Protein AF-A0A965TWU1-F1 (afdb_monomer_lite)

Sequence (72 aa):
MRKAMIMPIVFSAIFVCVIILYSLVFFILDFPMIVKILILAIILGIASVMMYLLHQRNKELEEEEKDDISKY

pLDDT: mean 88.54, std 8.94, range [51.34, 95.94]

Structure (mmCIF, N/CA/C/O backbone):
data_AF-A0A965TWU1-F1
#
_entry.id   AF-A0A965TWU1-F1
#
loop_
_atom_site.group_PDB
_atom_site.id
_atom_site.type_symbol
_atom_site.label_atom_id
_atom_site.label_alt_id
_atom_site.label_comp_id
_atom_site.label_asym_id
_atom_site.label_entity_id
_atom_site.label_seq_id
_atom_site.pdbx_PDB_i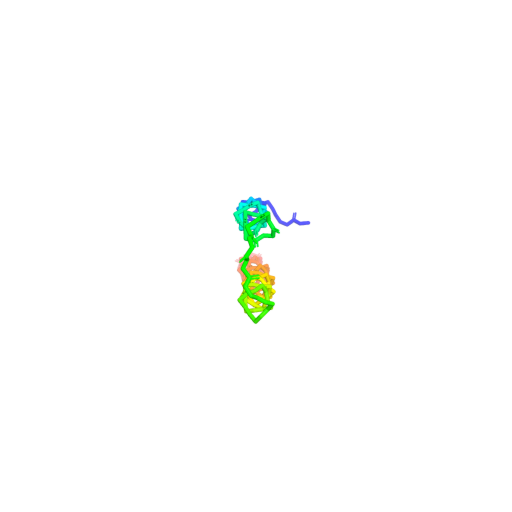ns_code
_atom_site.Cartn_x
_atom_site.Cartn_y
_atom_site.Cartn_z
_atom_site.occupancy
_atom_site.B_iso_or_equiv
_atom_site.auth_seq_id
_atom_site.auth_comp_id
_atom_site.auth_asym_id
_atom_site.auth_atom_id
_atom_site.pdbx_PDB_model_num
ATOM 1 N N . MET A 1 1 ? -10.422 7.202 16.466 1.00 64.88 1 MET A N 1
ATOM 2 C CA . MET A 1 1 ? -9.725 5.921 16.215 1.00 64.88 1 MET A CA 1
ATOM 3 C C . MET A 1 1 ? -9.519 5.213 17.539 1.00 64.88 1 MET A C 1
ATOM 5 O O . MET A 1 1 ? -9.025 5.838 18.470 1.00 64.88 1 MET A O 1
ATOM 9 N N . ARG A 1 2 ? -9.924 3.944 17.634 1.00 76.06 2 ARG A N 1
ATOM 10 C CA . ARG A 1 2 ? -9.704 3.107 18.823 1.00 76.06 2 ARG A CA 1
ATOM 11 C C . ARG A 1 2 ? -8.200 2.866 19.011 1.00 76.06 2 ARG A C 1
ATOM 13 O O . ARG A 1 2 ? -7.493 2.693 18.021 1.00 76.06 2 ARG A O 1
ATOM 20 N N . LYS A 1 3 ? -7.699 2.814 20.254 1.00 82.56 3 LYS A N 1
ATOM 21 C CA . LYS A 1 3 ? -6.265 2.552 20.523 1.00 82.56 3 LYS A CA 1
ATOM 22 C C . LYS A 1 3 ? -5.802 1.217 19.922 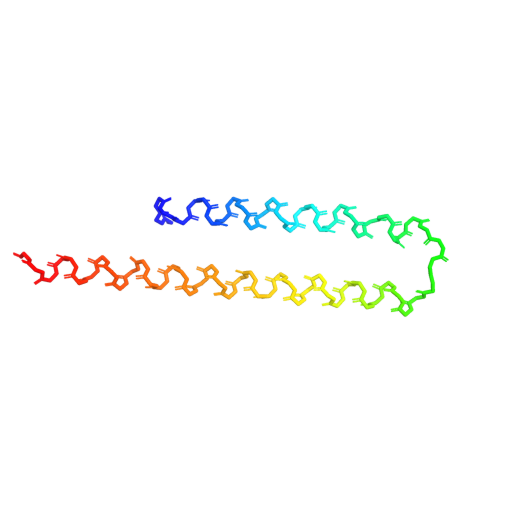1.00 82.56 3 LYS A C 1
ATOM 24 O O . LYS A 1 3 ? -4.707 1.143 19.375 1.00 82.56 3 LYS A O 1
ATOM 29 N N . ALA A 1 4 ? -6.677 0.210 19.932 1.00 86.50 4 ALA A N 1
ATOM 30 C CA . ALA A 1 4 ? -6.437 -1.099 19.325 1.00 86.50 4 ALA A CA 1
ATOM 31 C C . ALA A 1 4 ? -6.230 -1.052 17.795 1.00 86.50 4 ALA A C 1
ATOM 33 O O . ALA A 1 4 ? -5.575 -1.929 17.246 1.00 86.50 4 ALA A O 1
ATOM 34 N N . MET A 1 5 ? -6.707 -0.005 17.107 1.00 92.56 5 MET A N 1
ATOM 35 C CA . MET A 1 5 ? -6.505 0.183 15.663 1.00 92.56 5 MET A CA 1
ATOM 36 C C . MET A 1 5 ? -5.153 0.819 15.313 1.00 92.56 5 MET A C 1
ATOM 38 O O . MET A 1 5 ? -4.740 0.758 14.158 1.00 92.56 5 MET A O 1
ATOM 42 N N . ILE A 1 6 ? -4.432 1.397 16.282 1.00 91.31 6 ILE A N 1
ATOM 43 C CA . ILE A 1 6 ? -3.158 2.087 16.022 1.00 91.31 6 ILE A CA 1
ATOM 44 C C . ILE A 1 6 ? -2.118 1.106 15.472 1.00 91.31 6 ILE A C 1
ATOM 46 O O . ILE A 1 6 ? -1.500 1.386 14.450 1.00 91.31 6 ILE A O 1
ATOM 50 N N . MET A 1 7 ? -1.957 -0.060 16.102 1.00 91.38 7 MET A N 1
ATOM 51 C CA . MET A 1 7 ? -0.985 -1.067 15.662 1.00 91.38 7 MET A CA 1
ATOM 52 C C . MET A 1 7 ? -1.300 -1.620 14.255 1.00 91.38 7 MET A C 1
ATOM 54 O O . MET A 1 7 ? -0.403 -1.571 13.412 1.00 91.38 7 MET A O 1
ATOM 58 N N . PRO A 1 8 ? -2.537 -2.069 13.943 1.00 92.31 8 PRO A N 1
ATOM 59 C CA . PRO A 1 8 ? -2.913 -2.481 12.589 1.00 92.31 8 PRO A CA 1
ATOM 60 C C . PRO A 1 8 ? -2.646 -1.408 11.533 1.00 92.31 8 PRO A C 1
ATOM 62 O O . PRO A 1 8 ? -2.095 -1.706 10.475 1.00 92.31 8 PRO A O 1
ATOM 65 N N . ILE A 1 9 ? -3.000 -0.152 11.821 1.00 93.94 9 ILE A N 1
ATOM 66 C CA . ILE A 1 9 ? -2.828 0.955 10.876 1.00 93.94 9 ILE A CA 1
ATOM 67 C C . ILE A 1 9 ? -1.346 1.231 10.641 1.00 93.94 9 ILE A C 1
ATOM 69 O O . ILE A 1 9 ? -0.920 1.302 9.491 1.00 93.94 9 ILE A O 1
ATOM 73 N N . VAL A 1 10 ? -0.547 1.337 11.704 1.00 94.81 10 VAL A N 1
ATOM 74 C CA . VAL A 1 10 ? 0.899 1.573 11.591 1.00 94.81 10 VAL A CA 1
ATOM 75 C C . VAL A 1 10 ? 1.567 0.446 10.809 1.00 94.81 10 VAL A C 1
ATOM 77 O O . VAL A 1 10 ? 2.332 0.719 9.886 1.00 94.81 10 VAL A O 1
ATOM 80 N N . PHE A 1 11 ? 1.231 -0.811 11.111 1.00 94.19 11 PHE A N 1
ATOM 81 C CA . PHE A 1 11 ? 1.749 -1.954 10.366 1.00 94.19 11 PHE A CA 1
ATOM 82 C C . PHE A 1 11 ? 1.358 -1.886 8.888 1.00 94.19 11 PHE A C 1
ATOM 84 O O . PHE A 1 11 ? 2.216 -2.041 8.020 1.00 94.19 11 PHE A O 1
ATOM 91 N N . SER A 1 12 ? 0.090 -1.585 8.590 1.00 93.12 12 SER A N 1
ATOM 92 C CA . SER A 1 12 ? -0.378 -1.460 7.209 1.00 93.12 12 SER A CA 1
ATOM 93 C C . SER A 1 12 ? 0.342 -0.354 6.437 1.00 93.12 12 SER A C 1
ATOM 95 O O . SER A 1 12 ? 0.763 -0.573 5.305 1.00 93.12 12 SER A O 1
ATOM 97 N N . ALA A 1 13 ? 0.571 0.799 7.069 1.00 93.06 13 ALA A N 1
ATOM 98 C CA . ALA A 1 13 ? 1.256 1.926 6.457 1.00 93.06 13 ALA A CA 1
ATOM 99 C C . ALA A 1 13 ? 2.726 1.597 6.168 1.00 93.06 13 ALA A C 1
ATOM 101 O O . ALA A 1 13 ? 3.206 1.847 5.065 1.00 93.06 13 ALA A O 1
ATOM 102 N N . ILE A 1 14 ? 3.432 0.984 7.126 1.00 95.94 14 ILE A N 1
ATOM 103 C CA . ILE A 1 14 ? 4.824 0.551 6.942 1.00 95.94 14 ILE A CA 1
ATOM 104 C C . ILE A 1 14 ? 4.914 -0.488 5.825 1.00 95.94 14 ILE A C 1
ATOM 106 O O . ILE A 1 14 ? 5.763 -0.368 4.945 1.00 95.94 14 ILE A O 1
ATOM 110 N N . PHE A 1 15 ? 4.025 -1.479 5.822 1.00 93.62 15 PHE A N 1
ATOM 111 C CA . PHE A 1 15 ? 4.007 -2.528 4.809 1.00 93.62 15 PHE A CA 1
ATOM 112 C C . PHE A 1 15 ? 3.776 -1.967 3.400 1.00 93.62 15 PHE A C 1
ATOM 114 O O . PHE A 1 15 ? 4.538 -2.276 2.484 1.00 93.62 15 PHE A O 1
ATOM 121 N N . VAL A 1 16 ? 2.787 -1.081 3.233 1.00 91.06 16 VAL A N 1
ATOM 122 C CA . VAL A 1 16 ? 2.531 -0.396 1.956 1.00 91.06 16 VAL A CA 1
ATOM 123 C C . VAL A 1 16 ? 3.743 0.437 1.532 1.00 91.06 16 VAL A C 1
ATOM 125 O O . VAL A 1 16 ? 4.159 0.347 0.379 1.00 91.06 16 VAL A O 1
ATOM 128 N N . CYS A 1 17 ? 4.367 1.183 2.448 1.00 94.12 17 CYS A N 1
ATOM 129 C CA . CYS A 1 17 ? 5.591 1.934 2.157 1.00 94.12 17 CYS A CA 1
ATOM 130 C C . CYS A 1 17 ? 6.732 1.031 1.669 1.00 94.12 17 CYS A C 1
ATOM 132 O O . CYS A 1 17 ? 7.381 1.356 0.677 1.00 94.12 17 CYS A O 1
ATOM 134 N N . VAL A 1 18 ? 6.966 -0.110 2.323 1.00 94.75 18 VAL A N 1
ATOM 135 C CA . VAL A 1 18 ? 8.009 -1.069 1.921 1.00 94.75 18 VAL A CA 1
ATOM 136 C C . VAL A 1 18 ? 7.732 -1.624 0.526 1.00 94.75 18 VAL A C 1
ATOM 138 O O . VAL A 1 18 ? 8.640 -1.680 -0.302 1.00 94.75 18 VAL A O 1
ATOM 141 N N . ILE A 1 19 ? 6.481 -1.981 0.234 1.00 92.56 19 ILE A N 1
ATOM 142 C CA . ILE A 1 19 ? 6.085 -2.470 -1.091 1.00 92.56 19 ILE A CA 1
ATOM 143 C C . ILE A 1 19 ? 6.294 -1.399 -2.161 1.00 92.56 19 ILE A C 1
ATOM 145 O O . ILE A 1 19 ? 6.830 -1.701 -3.226 1.00 92.56 19 ILE A O 1
ATOM 149 N N . ILE A 1 20 ? 5.910 -0.151 -1.885 1.00 90.75 20 ILE A N 1
ATOM 150 C CA . ILE A 1 20 ? 6.119 0.961 -2.814 1.00 90.75 20 ILE A CA 1
ATOM 151 C C . ILE A 1 20 ? 7.615 1.144 -3.075 1.00 90.75 20 ILE A C 1
ATOM 153 O O . ILE A 1 20 ? 8.023 1.157 -4.234 1.00 90.75 20 ILE A O 1
ATOM 157 N N . LEU A 1 21 ? 8.444 1.207 -2.030 1.00 93.50 21 LEU A N 1
ATOM 158 C CA . LEU A 1 21 ? 9.897 1.341 -2.172 1.00 93.50 21 LEU A CA 1
ATOM 159 C C . LEU A 1 21 ? 10.505 0.198 -2.992 1.00 93.50 21 LEU A C 1
ATOM 161 O O . LEU A 1 21 ? 11.306 0.447 -3.891 1.00 93.50 21 LEU A O 1
ATOM 165 N N . TYR A 1 22 ? 10.087 -1.041 -2.734 1.00 89.50 22 TYR A N 1
ATOM 166 C CA . TYR A 1 22 ? 10.519 -2.199 -3.512 1.00 89.50 22 TYR A CA 1
ATOM 167 C C . TYR A 1 22 ? 10.087 -2.089 -4.982 1.00 89.50 22 TYR A C 1
ATOM 169 O O . TYR A 1 22 ? 10.868 -2.369 -5.889 1.00 89.50 22 TYR A O 1
ATOM 177 N N . SER A 1 23 ? 8.866 -1.611 -5.237 1.00 87.94 23 SER A N 1
ATOM 178 C CA . SER A 1 23 ? 8.337 -1.449 -6.592 1.00 87.94 23 SER A CA 1
ATOM 179 C C . SER A 1 23 ? 9.088 -0.408 -7.426 1.00 87.94 23 SER A C 1
ATOM 181 O O . SER A 1 23 ? 9.224 -0.581 -8.637 1.00 87.94 23 SER A O 1
ATOM 183 N N . LEU A 1 24 ? 9.642 0.634 -6.792 1.00 89.44 24 LEU A N 1
ATOM 184 C CA . LEU A 1 24 ? 10.424 1.670 -7.475 1.00 89.44 24 LEU A CA 1
ATOM 185 C C . LEU A 1 24 ? 11.679 1.102 -8.149 1.00 89.44 24 LEU A C 1
ATOM 187 O O . LEU A 1 24 ? 12.089 1.607 -9.193 1.00 89.44 24 LEU A O 1
ATOM 191 N N . VAL A 1 25 ? 12.245 0.009 -7.626 1.00 90.50 25 VAL A N 1
ATOM 192 C CA . VAL A 1 25 ? 13.382 -0.684 -8.254 1.00 90.50 25 VAL A CA 1
ATOM 193 C C . VAL A 1 25 ? 13.029 -1.144 -9.674 1.00 90.50 25 VAL A C 1
ATOM 195 O O . VAL A 1 25 ? 13.835 -1.009 -10.592 1.00 90.50 25 VAL A O 1
ATOM 198 N N . PHE A 1 26 ? 11.794 -1.601 -9.894 1.00 86.06 26 PHE A N 1
ATOM 199 C CA . PHE A 1 26 ? 11.323 -2.032 -11.214 1.00 86.06 26 PHE A CA 1
ATOM 200 C C . PHE A 1 26 ? 11.050 -0.869 -12.174 1.00 86.06 26 PHE A C 1
ATOM 202 O O . PHE A 1 26 ? 10.949 -1.091 -13.380 1.00 86.06 26 PHE A O 1
ATOM 209 N N . PHE A 1 27 ? 10.934 0.364 -11.671 1.00 82.88 27 PHE A N 1
ATOM 210 C CA . PHE A 1 27 ? 10.843 1.557 -12.515 1.00 82.88 27 PHE A CA 1
ATOM 211 C C . PHE A 1 27 ? 12.211 2.030 -13.005 1.00 82.88 27 PHE A C 1
ATOM 213 O O . PHE A 1 27 ? 12.284 2.535 -14.124 1.00 82.88 27 PHE A O 1
ATOM 220 N N . ILE A 1 28 ? 13.260 1.842 -12.197 1.00 88.19 28 ILE A N 1
ATOM 221 C CA . ILE A 1 28 ? 14.649 2.191 -12.538 1.00 88.19 28 ILE A CA 1
ATOM 222 C C . ILE A 1 28 ? 15.228 1.207 -13.559 1.00 88.19 28 ILE A C 1
ATOM 224 O O . ILE A 1 28 ? 16.004 1.596 -14.425 1.00 88.19 28 ILE A O 1
ATOM 228 N N . LEU A 1 29 ? 14.853 -0.068 -13.460 1.00 88.81 29 LEU A N 1
ATOM 229 C CA . LEU A 1 29 ? 15.288 -1.098 -14.394 1.00 88.81 29 LEU A CA 1
ATOM 230 C C . LEU A 1 29 ? 14.471 -1.058 -15.700 1.00 88.81 29 LEU A C 1
ATOM 232 O O . LEU A 1 29 ? 13.264 -0.780 -15.702 1.00 88.81 29 LEU A O 1
ATOM 236 N N . ASP A 1 30 ? 15.126 -1.400 -16.812 1.00 88.88 30 ASP A N 1
ATOM 237 C CA . ASP A 1 30 ? 14.525 -1.487 -18.149 1.00 88.88 30 ASP A CA 1
ATOM 238 C C . ASP A 1 30 ? 13.658 -2.748 -18.302 1.00 88.88 30 ASP A C 1
ATOM 240 O O . ASP A 1 30 ? 13.928 -3.653 -19.091 1.00 88.88 30 ASP A O 1
ATOM 244 N N . PHE A 1 31 ? 12.587 -2.828 -17.511 1.00 88.81 31 PHE A N 1
ATOM 245 C CA . PHE A 1 31 ? 11.568 -3.859 -17.657 1.00 88.81 31 PHE A CA 1
ATOM 246 C C . PHE A 1 31 ? 10.532 -3.493 -18.729 1.00 88.81 31 PHE A C 1
ATOM 248 O O . PHE A 1 31 ? 10.160 -2.320 -18.860 1.00 88.81 31 PHE A O 1
ATOM 255 N N . PRO A 1 32 ? 9.983 -4.494 -19.444 1.00 93.25 32 PRO A N 1
ATOM 256 C CA . PRO A 1 32 ? 8.895 -4.278 -20.387 1.00 93.25 32 PRO A CA 1
ATOM 257 C C . PRO A 1 32 ? 7.658 -3.708 -19.681 1.00 93.25 32 PRO A C 1
ATOM 259 O O . PRO A 1 32 ? 7.357 -4.047 -18.534 1.00 93.25 32 PRO A O 1
ATOM 262 N N . MET A 1 33 ? 6.901 -2.870 -20.394 1.00 89.56 33 MET A N 1
ATOM 263 C CA . MET A 1 33 ? 5.748 -2.137 -19.850 1.00 89.56 33 MET A CA 1
ATOM 264 C C . MET A 1 33 ? 4.707 -3.052 -19.184 1.00 89.56 33 MET A C 1
ATOM 266 O O . MET A 1 33 ? 4.146 -2.698 -18.150 1.00 89.56 33 MET A O 1
ATOM 270 N N . ILE A 1 34 ? 4.510 -4.258 -19.724 1.00 93.38 34 ILE A N 1
ATOM 271 C CA . ILE A 1 34 ? 3.586 -5.268 -19.184 1.00 93.38 34 ILE A CA 1
ATOM 272 C C . ILE A 1 34 ? 3.958 -5.656 -17.745 1.00 93.38 34 ILE A C 1
ATOM 274 O O . ILE A 1 34 ? 3.080 -5.761 -16.891 1.00 93.38 34 ILE A O 1
ATOM 278 N N . VAL A 1 35 ? 5.251 -5.816 -17.448 1.00 91.12 35 VAL A N 1
ATOM 279 C CA . VAL A 1 35 ? 5.725 -6.175 -16.101 1.00 91.12 35 VAL A CA 1
ATOM 280 C C . VAL A 1 35 ? 5.461 -5.034 -15.120 1.00 91.12 35 VAL A C 1
ATOM 282 O O . VAL A 1 35 ? 4.977 -5.277 -14.018 1.00 91.12 35 VAL A O 1
ATOM 285 N N . LYS A 1 36 ? 5.685 -3.781 -15.535 1.00 87.69 36 LYS A N 1
ATOM 286 C CA . LYS A 1 36 ? 5.397 -2.597 -14.705 1.00 87.69 36 LYS A CA 1
ATOM 287 C C . LYS A 1 36 ? 3.901 -2.487 -14.380 1.00 87.69 36 LYS A C 1
ATOM 289 O O . LYS A 1 36 ? 3.542 -2.231 -13.233 1.00 87.69 36 LYS A O 1
ATOM 294 N N . ILE A 1 37 ? 3.033 -2.741 -15.365 1.00 91.94 37 ILE A N 1
ATOM 295 C CA . ILE A 1 37 ? 1.571 -2.746 -15.185 1.00 91.94 37 ILE A CA 1
ATOM 296 C C . ILE A 1 37 ? 1.137 -3.862 -14.227 1.00 91.94 37 ILE A C 1
ATOM 298 O O . ILE A 1 37 ? 0.330 -3.612 -13.334 1.00 91.94 37 ILE A O 1
ATOM 302 N N . LEU A 1 38 ? 1.686 -5.073 -14.373 1.00 94.44 38 LEU A N 1
ATOM 303 C CA . LEU A 1 38 ? 1.393 -6.194 -13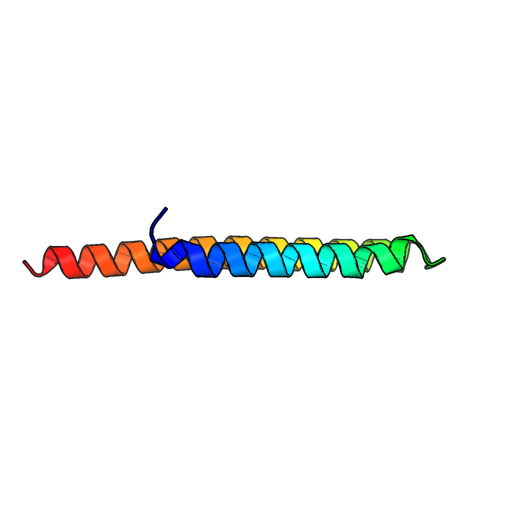.475 1.00 94.44 38 LEU A CA 1
ATOM 304 C C . LEU A 1 38 ? 1.788 -5.885 -12.029 1.00 94.44 38 LEU A C 1
ATOM 306 O O . LEU A 1 38 ? 0.991 -6.103 -11.120 1.00 94.44 38 LEU A O 1
ATOM 310 N N . ILE A 1 39 ? 2.985 -5.336 -11.814 1.00 91.50 39 ILE A N 1
ATOM 311 C CA . ILE A 1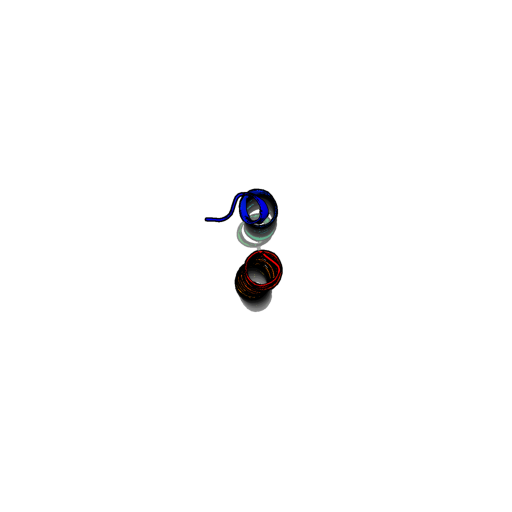 39 ? 3.453 -4.941 -10.481 1.00 91.50 39 ILE A CA 1
ATOM 312 C C . ILE A 1 39 ? 2.517 -3.891 -9.882 1.00 91.50 39 ILE A C 1
ATOM 314 O O . ILE A 1 39 ? 2.078 -4.043 -8.744 1.00 91.50 39 ILE A O 1
ATOM 318 N N . LEU A 1 40 ? 2.146 -2.864 -10.651 1.00 90.50 40 LEU A N 1
ATOM 319 C CA . LEU A 1 40 ? 1.214 -1.838 -10.189 1.00 90.50 40 LEU A CA 1
ATOM 320 C C . LEU A 1 40 ? -0.152 -2.434 -9.812 1.00 90.50 40 LEU A C 1
ATOM 322 O O . LEU A 1 40 ? -0.694 -2.104 -8.758 1.00 90.50 40 LEU A O 1
ATOM 326 N N . ALA A 1 41 ? -0.687 -3.342 -10.632 1.00 94.00 41 ALA A N 1
ATOM 327 C CA . ALA A 1 41 ? -1.950 -4.022 -10.357 1.00 94.00 41 ALA A CA 1
ATOM 328 C C . ALA A 1 41 ? -1.891 -4.846 -9.058 1.00 94.00 41 ALA A C 1
ATOM 330 O O . ALA A 1 41 ? -2.826 -4.799 -8.259 1.00 94.00 41 ALA A O 1
ATOM 331 N N . ILE A 1 42 ? -0.776 -5.541 -8.805 1.00 93.19 42 ILE A N 1
ATOM 332 C CA . ILE A 1 42 ? -0.553 -6.293 -7.562 1.00 93.19 42 ILE A CA 1
ATOM 333 C C . ILE A 1 42 ? -0.534 -5.352 -6.353 1.00 93.19 42 ILE A C 1
ATOM 335 O O . ILE A 1 42 ? -1.202 -5.625 -5.359 1.00 93.19 42 ILE A O 1
ATOM 339 N N . ILE A 1 43 ? 0.177 -4.225 -6.436 1.00 91.88 43 ILE A N 1
ATOM 340 C CA . ILE A 1 43 ? 0.269 -3.249 -5.337 1.00 91.88 43 ILE A CA 1
ATOM 341 C C . ILE A 1 43 ? -1.107 -2.674 -5.002 1.00 91.88 43 ILE A C 1
ATOM 343 O O . ILE A 1 43 ? -1.479 -2.609 -3.831 1.00 91.88 43 ILE A O 1
ATOM 347 N N . LEU A 1 44 ? -1.889 -2.303 -6.020 1.00 92.69 44 LEU A N 1
ATOM 348 C CA . LEU A 1 44 ? -3.253 -1.805 -5.837 1.00 92.69 44 LEU A CA 1
ATOM 349 C C . LEU A 1 44 ? -4.178 -2.870 -5.236 1.00 92.69 44 LEU A C 1
ATOM 351 O O . LEU A 1 44 ? -4.982 -2.559 -4.354 1.00 92.69 44 LEU A O 1
ATOM 355 N N . GLY A 1 45 ? -4.041 -4.127 -5.665 1.00 94.88 45 GLY A N 1
ATOM 356 C CA . GLY A 1 45 ? -4.758 -5.259 -5.081 1.00 94.88 45 GLY A CA 1
ATOM 357 C C . GLY A 1 45 ? -4.445 -5.429 -3.595 1.00 94.88 45 GLY A C 1
ATOM 358 O O . GLY A 1 45 ? -5.355 -5.477 -2.770 1.00 94.88 45 GLY A O 1
ATOM 359 N N . ILE A 1 46 ? -3.159 -5.431 -3.236 1.00 92.88 46 ILE A N 1
ATOM 360 C CA . ILE A 1 46 ? -2.707 -5.532 -1.843 1.00 92.88 46 ILE A CA 1
ATOM 361 C C . ILE A 1 46 ? -3.237 -4.358 -1.011 1.00 92.88 46 ILE A C 1
ATOM 363 O O . ILE A 1 46 ? -3.798 -4.577 0.061 1.00 92.88 46 ILE A O 1
ATOM 367 N N . ALA A 1 47 ? -3.123 -3.124 -1.508 1.00 91.75 47 ALA A N 1
ATOM 368 C CA . ALA A 1 47 ? -3.620 -1.939 -0.811 1.00 91.75 47 ALA A CA 1
ATOM 369 C C . ALA A 1 47 ? -5.136 -2.016 -0.557 1.00 91.75 47 ALA A C 1
ATOM 371 O O . ALA A 1 47 ? -5.601 -1.695 0.538 1.00 91.75 47 ALA A O 1
ATOM 372 N N . SER A 1 48 ? -5.897 -2.511 -1.535 1.00 94.56 48 SER A N 1
ATOM 373 C CA . SER A 1 48 ? -7.347 -2.707 -1.414 1.00 94.56 48 SER A CA 1
ATOM 374 C C . SER A 1 48 ? -7.692 -3.736 -0.333 1.00 94.56 48 SER A C 1
ATOM 376 O O . SER A 1 48 ? -8.558 -3.488 0.506 1.00 94.56 48 SER A O 1
ATOM 378 N N . VAL A 1 49 ? -6.977 -4.866 -0.298 1.00 95.50 49 VAL A N 1
ATOM 379 C CA . VAL A 1 49 ? -7.155 -5.905 0.730 1.00 95.50 49 VAL A CA 1
ATOM 380 C C . VAL A 1 49 ? -6.802 -5.378 2.121 1.00 95.50 49 VAL A C 1
ATOM 382 O O . VAL A 1 49 ? -7.534 -5.639 3.074 1.00 95.50 49 VAL A O 1
ATOM 385 N N . MET A 1 50 ? -5.728 -4.597 2.260 1.00 93.88 50 MET A N 1
ATOM 386 C CA . MET A 1 50 ? -5.364 -4.006 3.553 1.00 93.88 50 MET A CA 1
ATOM 387 C C . MET A 1 50 ? -6.429 -3.042 4.067 1.00 93.88 50 MET A C 1
ATOM 389 O O . MET A 1 50 ? -6.791 -3.100 5.241 1.00 93.88 50 MET A O 1
ATOM 393 N N . MET A 1 51 ? -6.967 -2.190 3.192 1.00 93.75 51 MET A N 1
ATOM 394 C CA . MET A 1 51 ? -8.059 -1.283 3.550 1.00 93.75 51 MET A CA 1
ATOM 395 C C . MET A 1 51 ? -9.302 -2.052 4.010 1.00 93.75 51 MET A C 1
ATOM 397 O O . MET A 1 51 ? -9.895 -1.703 5.031 1.00 93.75 51 MET A O 1
ATOM 401 N N . TYR A 1 52 ? -9.660 -3.133 3.310 1.00 95.75 52 TYR A N 1
ATOM 402 C CA . TYR A 1 52 ? -10.765 -4.004 3.709 1.00 95.75 52 TYR A CA 1
ATOM 403 C C . TYR A 1 52 ? -10.530 -4.645 5.087 1.00 95.75 52 TYR A C 1
ATOM 405 O O . TYR A 1 52 ? -11.412 -4.604 5.943 1.00 95.75 52 TYR A O 1
ATOM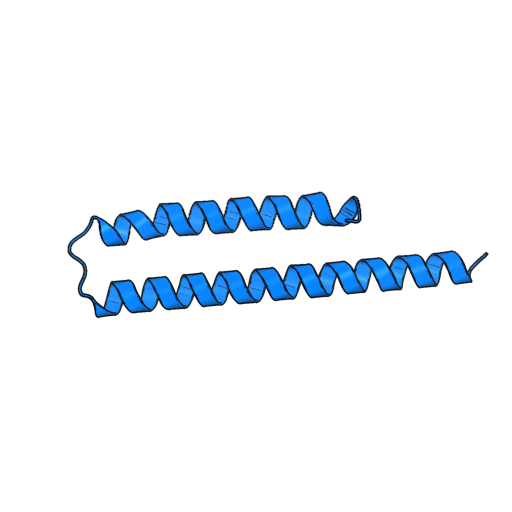 413 N N . LEU A 1 53 ? -9.328 -5.173 5.341 1.00 94.81 53 LEU A N 1
ATOM 414 C CA . LEU A 1 53 ? -8.979 -5.781 6.629 1.00 94.81 53 LEU A CA 1
ATOM 415 C C . LEU A 1 53 ? -9.043 -4.777 7.783 1.00 94.81 53 LEU A C 1
ATOM 417 O O . LEU A 1 53 ? -9.581 -5.100 8.840 1.00 94.81 53 LEU A O 1
ATOM 421 N N . LEU A 1 54 ? -8.535 -3.556 7.590 1.00 94.56 54 LEU A N 1
ATOM 422 C CA . LEU A 1 54 ? -8.635 -2.495 8.596 1.00 94.56 54 LEU A CA 1
ATOM 423 C C . LEU A 1 54 ? -10.091 -2.126 8.878 1.00 94.56 54 LEU A C 1
ATOM 425 O O . LEU A 1 54 ? -10.465 -1.945 10.035 1.00 94.56 54 LEU A O 1
ATOM 429 N N . HIS A 1 55 ? -10.916 -2.034 7.835 1.00 94.25 55 HIS A N 1
ATOM 430 C CA . HIS A 1 55 ? -12.339 -1.759 7.990 1.00 94.25 55 HIS A CA 1
ATOM 431 C C . HIS A 1 55 ? -13.042 -2.869 8.778 1.00 94.25 55 HIS A C 1
ATOM 433 O O . HIS A 1 55 ? -13.745 -2.583 9.748 1.00 94.25 55 HIS A O 1
ATOM 439 N N . GLN A 1 56 ? -12.802 -4.130 8.413 1.00 95.31 56 GLN A N 1
ATOM 440 C CA . GLN A 1 56 ? -13.376 -5.280 9.100 1.00 95.31 56 GLN A CA 1
ATOM 441 C C . GLN A 1 56 ? -12.935 -5.339 10.569 1.00 95.31 56 GLN A C 1
ATOM 443 O O . GLN A 1 56 ? -13.780 -5.487 11.446 1.00 95.31 56 GLN A O 1
ATOM 448 N N . ARG A 1 57 ? -11.645 -5.136 10.864 1.00 94.19 57 ARG A N 1
ATOM 449 C CA . ARG A 1 57 ? -11.144 -5.113 12.249 1.00 94.19 57 ARG A CA 1
ATOM 450 C C . ARG A 1 57 ? -11.731 -3.974 13.065 1.00 94.19 57 ARG A C 1
ATOM 452 O O . ARG A 1 57 ? -12.055 -4.166 14.230 1.00 94.19 57 ARG A O 1
ATOM 459 N N . ASN A 1 58 ? -11.903 -2.799 12.464 1.00 92.81 58 ASN A N 1
ATOM 460 C CA . ASN A 1 58 ? -12.557 -1.692 13.149 1.00 92.81 58 ASN A CA 1
ATOM 461 C C . ASN A 1 58 ? -14.012 -2.025 13.509 1.00 92.81 58 ASN A C 1
ATOM 463 O O . ASN A 1 58 ? -14.462 -1.634 14.581 1.00 92.81 58 ASN A O 1
ATOM 467 N N . LYS A 1 59 ? -14.723 -2.743 12.630 1.00 92.38 59 LYS A N 1
ATOM 468 C CA . LYS A 1 59 ? -16.092 -3.202 12.877 1.00 92.38 59 LYS A CA 1
ATOM 469 C C . LYS A 1 59 ? -16.148 -4.261 13.984 1.00 92.38 59 LYS A C 1
ATOM 471 O O . LYS A 1 59 ? -16.946 -4.114 14.900 1.00 92.38 59 LYS A O 1
ATOM 476 N N . GLU A 1 60 ? -15.272 -5.263 13.946 1.00 91.00 60 GLU A N 1
ATOM 477 C CA . GLU A 1 60 ? -15.182 -6.303 14.986 1.00 91.00 60 GLU A CA 1
ATOM 478 C C . GLU A 1 60 ? -14.913 -5.690 16.373 1.00 91.00 60 GLU A C 1
ATOM 480 O O . GLU A 1 60 ? -15.627 -5.977 17.328 1.00 91.00 60 GLU A O 1
ATOM 485 N N . LEU A 1 61 ? -13.972 -4.743 16.469 1.00 90.44 61 LEU A N 1
ATOM 486 C CA . LEU A 1 61 ? -13.675 -4.025 17.718 1.00 90.44 61 LEU A CA 1
ATOM 487 C C . LEU A 1 61 ? -14.823 -3.129 18.214 1.00 90.44 61 LEU A C 1
ATOM 489 O O . LEU A 1 61 ? -14.831 -2.722 19.376 1.00 90.44 61 LEU A O 1
ATOM 493 N N . GLU A 1 62 ? -15.738 -2.720 17.334 1.00 88.75 62 GLU A N 1
ATOM 494 C CA . GLU A 1 62 ? -16.941 -1.978 17.716 1.00 88.75 62 GLU A CA 1
ATOM 495 C C . GLU A 1 62 ? -18.039 -2.914 18.231 1.00 88.75 62 GLU A C 1
ATOM 497 O O . GLU A 1 62 ? -18.762 -2.547 19.154 1.00 88.75 62 GLU A O 1
ATOM 502 N N . GLU A 1 63 ? -18.156 -4.111 17.658 1.00 88.50 63 GLU A N 1
ATOM 503 C CA . GLU A 1 63 ? -19.098 -5.143 18.101 1.00 88.50 63 GLU A CA 1
ATOM 504 C C . GLU A 1 63 ? -18.699 -5.723 19.467 1.00 88.50 63 GLU A C 1
ATOM 506 O O . GLU A 1 63 ? -19.553 -5.802 20.347 1.00 88.50 63 GLU A O 1
ATOM 511 N N . GLU A 1 64 ? -17.414 -6.024 19.686 1.00 85.19 64 GLU A N 1
ATOM 512 C CA . GLU A 1 64 ? -16.897 -6.510 20.979 1.00 85.19 64 GLU A CA 1
ATOM 513 C C . GLU A 1 64 ? -17.172 -5.521 22.122 1.00 85.19 64 GLU A C 1
ATOM 515 O O . GLU A 1 64 ? -17.639 -5.901 23.192 1.00 85.19 64 GLU A O 1
ATOM 520 N N . GLU A 1 65 ? -16.948 -4.226 21.890 1.00 80.31 65 GLU A N 1
ATOM 521 C CA . GLU A 1 65 ? -17.164 -3.207 22.922 1.00 80.31 65 GLU A CA 1
ATOM 522 C C . GLU A 1 65 ? -18.661 -2.978 23.204 1.00 80.31 65 GLU A C 1
ATOM 524 O O . GLU A 1 65 ? -19.040 -2.683 24.335 1.00 80.31 65 GLU A O 1
ATOM 529 N N . LYS A 1 66 ? -19.534 -3.142 22.197 1.00 77.19 66 LYS A N 1
ATOM 530 C CA . LYS A 1 66 ? -20.993 -3.091 22.394 1.00 77.19 66 LYS A CA 1
ATOM 531 C C . LYS A 1 66 ? -21.500 -4.266 23.233 1.00 77.19 66 LYS A C 1
ATOM 533 O O . LYS A 1 66 ? -22.389 -4.053 24.057 1.00 77.19 66 LYS A O 1
ATOM 538 N N . ASP A 1 67 ? -20.959 -5.467 23.034 1.00 76.06 67 ASP A N 1
ATOM 539 C CA . ASP A 1 67 ? -21.336 -6.650 23.819 1.00 76.06 67 ASP A CA 1
ATOM 540 C C . ASP A 1 67 ? -20.916 -6.498 25.292 1.00 76.06 67 ASP A C 1
ATOM 542 O O . ASP A 1 67 ? -21.728 -6.727 26.192 1.00 76.06 67 ASP A O 1
ATOM 546 N N . ASP A 1 68 ? -19.705 -5.985 25.542 1.00 75.50 68 ASP A N 1
ATOM 547 C CA . ASP A 1 68 ? -19.200 -5.713 26.896 1.00 75.50 68 A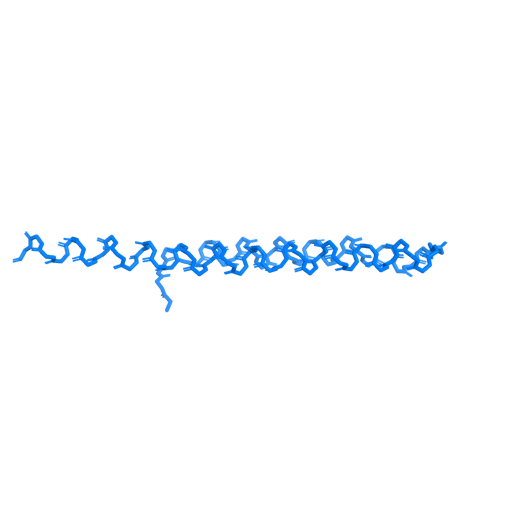SP A CA 1
ATOM 548 C C . ASP A 1 68 ? -20.035 -4.662 27.652 1.00 75.50 68 ASP A C 1
ATOM 550 O O . ASP A 1 68 ? -20.310 -4.835 28.840 1.00 75.50 68 ASP A O 1
ATOM 554 N N . ILE A 1 69 ? -20.488 -3.590 26.983 1.00 68.06 69 ILE A N 1
ATOM 555 C CA . ILE A 1 69 ? -21.341 -2.561 27.611 1.00 68.06 69 ILE A CA 1
ATOM 556 C C . ILE A 1 69 ? -22.741 -3.109 27.930 1.00 68.06 69 ILE A C 1
ATOM 558 O O . ILE A 1 69 ? -23.328 -2.707 28.927 1.00 68.06 69 ILE A O 1
ATOM 562 N N . SER A 1 70 ? -23.284 -4.031 27.126 1.00 64.50 70 SER A N 1
ATOM 563 C CA . SER A 1 70 ? -24.620 -4.610 27.368 1.00 64.50 70 SER A CA 1
ATOM 564 C C . SER A 1 70 ? -24.697 -5.505 28.614 1.00 64.50 70 SER A C 1
ATOM 566 O O . SER A 1 70 ? -25.789 -5.852 29.069 1.00 64.50 70 SER A O 1
ATOM 568 N N . LYS A 1 71 ? -23.537 -5.894 29.155 1.00 57.44 71 LYS A N 1
ATOM 569 C CA . LYS A 1 71 ? -23.393 -6.801 30.298 1.00 57.44 71 LYS A CA 1
ATOM 570 C C . LYS A 1 71 ? -23.410 -6.109 31.668 1.00 57.44 71 LYS A C 1
ATOM 572 O O . LYS A 1 71 ? -23.328 -6.816 32.675 1.00 57.44 71 LYS A O 1
ATOM 577 N N . TYR A 1 72 ? -23.525 -4.781 31.713 1.00 51.34 72 TYR A N 1
ATOM 578 C CA . TYR A 1 72 ? -23.556 -3.951 32.926 1.00 51.34 72 TYR A CA 1
ATOM 579 C C . TYR A 1 72 ? -24.713 -2.948 32.890 1.00 51.34 72 TYR A C 1
ATOM 581 O O . TYR A 1 72 ? -25.152 -2.550 33.993 1.00 51.34 72 TYR A O 1
#

Radius of gyration: 17.72 Å; chains: 1; bounding box: 40×13×53 Å

Secondary structure (DSSP, 8-state):
--HHHHHHHHHHHHHHHHHHHHHHHHHHS---HHHHHHHHHHHHHHHHHHHHHHHHHHHHHHHHHHHHHHT-

Foldseek 3Di:
DDPVLPVLVVVLVVVLVVLVVVLVVVVVDPDDPVVNVVSVVVSVVSNVVSVVVSVVVVVVVVVVVVVVVVVD